Protein AF-A0A7K3AEM5-F1 (afdb_monomer_lite)

Foldseek 3Di:
DQPQDPVLLVVCLVVVHALVSCVVSVNDPVSSVCSVVVSVVVVVVVVVVVVVVVVVVLVVQVVVPPDPLVNVQVVQVVVCVVVVHQKGWDWDDDPVVQWIFTRYIDNDDDPCNNGDIGHALDDQNNVCVVPVDHDDDD

Radius of gyration: 25.81 Å; chains: 1; bounding box: 50×26×72 Å

Structure (mmCIF, N/CA/C/O backbone):
data_AF-A0A7K3AEM5-F1
#
_entry.id   AF-A0A7K3AEM5-F1
#
loop_
_atom_site.group_PDB
_atom_site.id
_atom_site.type_symbol
_atom_site.label_atom_id
_atom_site.label_alt_id
_atom_site.label_comp_id
_atom_site.label_asym_id
_atom_site.label_entity_id
_atom_site.label_seq_id
_atom_site.pdbx_PDB_ins_code
_atom_site.Cartn_x
_atom_site.Cartn_y
_atom_site.Cartn_z
_atom_site.occupancy
_atom_site.B_iso_or_equiv
_atom_site.auth_seq_id
_atom_site.auth_comp_id
_atom_site.auth_asym_id
_atom_site.auth_atom_id
_atom_site.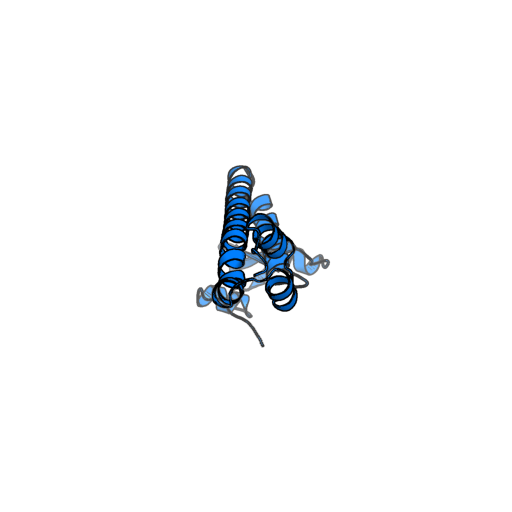pdbx_PDB_model_num
ATOM 1 N N . MET A 1 1 ? 33.465 -1.448 -52.025 1.00 46.41 1 MET A N 1
ATOM 2 C CA . MET A 1 1 ? 32.859 -0.423 -51.152 1.00 46.41 1 MET A CA 1
ATOM 3 C C . MET A 1 1 ? 31.380 -0.743 -51.036 1.00 46.41 1 MET A C 1
ATOM 5 O O . MET A 1 1 ? 30.630 -0.470 -51.963 1.00 46.41 1 MET A O 1
ATOM 9 N N . THR A 1 2 ? 30.981 -1.445 -49.979 1.00 52.25 2 THR A N 1
ATOM 10 C CA . THR A 1 2 ? 29.576 -1.751 -49.679 1.00 52.25 2 THR A CA 1
ATOM 11 C C . THR A 1 2 ? 28.919 -0.482 -49.153 1.00 52.25 2 THR A C 1
ATOM 13 O O . THR A 1 2 ? 29.252 -0.008 -48.077 1.00 52.25 2 THR A O 1
ATOM 16 N N . THR A 1 3 ? 28.041 0.118 -49.950 1.00 57.81 3 THR A N 1
ATOM 17 C CA . THR A 1 3 ? 27.300 1.325 -49.579 1.00 57.81 3 THR A CA 1
ATOM 18 C C . THR A 1 3 ? 26.218 0.982 -48.560 1.00 57.81 3 THR A C 1
ATOM 20 O O . THR A 1 3 ? 25.166 0.443 -48.922 1.00 57.81 3 THR A O 1
ATOM 23 N N . THR A 1 4 ? 26.476 1.301 -47.296 1.00 68.50 4 THR A N 1
ATOM 24 C CA . THR A 1 4 ? 25.538 1.175 -46.177 1.00 68.50 4 THR A CA 1
ATOM 25 C C . THR A 1 4 ? 24.266 1.955 -46.479 1.00 68.50 4 THR A C 1
ATOM 27 O O . THR A 1 4 ? 24.278 3.179 -46.596 1.00 68.50 4 THR A O 1
ATOM 30 N N . HIS A 1 5 ? 23.153 1.245 -46.664 1.00 76.56 5 HIS A N 1
ATOM 31 C CA . HIS A 1 5 ? 21.866 1.877 -46.939 1.00 76.56 5 HIS A CA 1
ATOM 32 C C . HIS A 1 5 ? 21.216 2.346 -45.626 1.00 76.56 5 HIS A C 1
ATOM 34 O O . HIS A 1 5 ? 20.988 1.516 -44.742 1.00 76.56 5 HIS A O 1
ATOM 40 N N . PRO A 1 6 ? 20.841 3.634 -45.493 1.00 71.31 6 PRO A N 1
ATOM 41 C CA . PRO A 1 6 ? 20.295 4.178 -44.247 1.00 71.31 6 PRO A CA 1
ATOM 42 C C . PRO A 1 6 ? 19.032 3.448 -43.756 1.00 71.31 6 PRO A C 1
ATOM 44 O O . PRO A 1 6 ? 18.843 3.267 -42.555 1.00 71.31 6 PRO A O 1
ATOM 47 N N . GLY A 1 7 ? 18.194 2.946 -44.671 1.00 78.88 7 GLY A N 1
ATOM 48 C CA . GLY A 1 7 ? 17.007 2.155 -44.318 1.00 78.88 7 GLY A CA 1
ATOM 49 C C . GLY A 1 7 ? 17.328 0.826 -43.621 1.00 78.88 7 GLY A C 1
ATOM 50 O O . GLY A 1 7 ? 16.567 0.374 -42.765 1.00 78.88 7 GLY A O 1
ATOM 51 N N . SER A 1 8 ? 18.476 0.224 -43.929 1.00 80.88 8 SER A N 1
ATOM 52 C CA . SER A 1 8 ? 18.924 -1.031 -43.326 1.00 80.88 8 SER A CA 1
ATOM 53 C C . SER A 1 8 ? 19.362 -0.833 -41.871 1.00 80.88 8 SER A C 1
ATOM 55 O O . SER A 1 8 ? 19.036 -1.661 -41.025 1.00 80.88 8 SER A O 1
ATOM 57 N N . LEU A 1 9 ? 20.013 0.293 -41.555 1.00 81.06 9 LEU A N 1
ATOM 58 C CA . LEU A 1 9 ? 20.405 0.650 -40.185 1.00 81.06 9 LEU A CA 1
ATOM 59 C C . LEU A 1 9 ? 19.188 0.940 -39.301 1.00 81.06 9 LEU A C 1
ATOM 61 O O . LEU A 1 9 ? 19.096 0.432 -38.186 1.00 81.06 9 LEU A O 1
ATOM 65 N N . LEU A 1 10 ? 18.211 1.693 -39.818 1.00 80.69 10 LEU A N 1
ATOM 66 C CA . LEU A 1 10 ? 16.962 1.978 -39.101 1.00 80.69 10 LEU A CA 1
ATOM 67 C C . LEU A 1 10 ? 16.168 0.700 -38.797 1.00 80.69 10 LEU A C 1
ATOM 69 O O . LEU A 1 10 ? 15.582 0.571 -37.721 1.00 80.69 10 LEU A O 1
ATOM 73 N N . ARG A 1 11 ? 16.179 -0.271 -39.719 1.00 82.50 11 ARG A N 1
ATOM 74 C CA . ARG A 1 11 ? 15.551 -1.580 -39.510 1.00 82.50 11 ARG A CA 1
ATOM 75 C C . ARG A 1 11 ? 16.240 -2.369 -38.395 1.00 82.50 11 ARG A C 1
ATOM 77 O O . ARG A 1 11 ? 15.553 -2.863 -37.508 1.00 82.50 11 ARG A O 1
ATOM 84 N N . LEU A 1 12 ? 17.572 -2.427 -38.397 1.00 82.94 12 LEU A N 1
ATOM 85 C CA . LEU A 1 12 ? 18.353 -3.097 -37.352 1.00 82.94 12 LEU A CA 1
ATOM 86 C C . LEU A 1 12 ? 18.201 -2.421 -35.982 1.00 82.94 12 LEU A C 1
ATOM 88 O O . LEU A 1 12 ? 18.124 -3.100 -34.958 1.00 82.94 12 LEU A O 1
ATOM 92 N N . LEU A 1 13 ? 18.098 -1.089 -35.939 1.00 81.75 13 LEU A N 1
ATOM 93 C CA . LEU A 1 13 ? 17.781 -0.357 -34.710 1.00 81.75 13 LEU A CA 1
ATOM 94 C C . LEU A 1 13 ? 16.403 -0.740 -34.162 1.00 81.75 13 LEU A C 1
ATOM 96 O O . LEU A 1 13 ? 16.280 -0.930 -32.954 1.00 81.75 13 LEU A O 1
ATOM 100 N N . ARG A 1 14 ? 15.402 -0.891 -35.040 1.00 81.88 14 ARG A N 1
ATOM 101 C CA . ARG A 1 14 ? 14.027 -1.274 -34.683 1.00 81.88 14 ARG A CA 1
ATOM 102 C C . ARG A 1 14 ? 13.899 -2.730 -34.228 1.00 81.88 14 ARG A C 1
ATOM 104 O O . ARG A 1 14 ? 13.093 -3.004 -33.350 1.00 81.88 14 ARG A O 1
ATOM 111 N N . GLU A 1 15 ? 14.642 -3.644 -34.844 1.00 83.81 15 GLU A N 1
ATOM 112 C CA . GLU A 1 15 ? 14.583 -5.093 -34.580 1.00 83.81 15 GLU A CA 1
ATOM 113 C C . GLU A 1 15 ? 15.486 -5.542 -33.418 1.00 83.81 15 GLU A C 1
ATOM 115 O O . GLU A 1 15 ? 15.617 -6.736 -33.183 1.00 83.81 15 GLU A O 1
ATOM 120 N N . GLU A 1 16 ? 16.121 -4.606 -32.703 1.00 75.88 16 GLU A N 1
ATOM 121 C CA . GLU A 1 16 ? 17.051 -4.903 -31.599 1.00 75.88 16 GLU A CA 1
ATOM 122 C C . GLU A 1 16 ? 18.193 -5.857 -31.987 1.00 75.88 16 GLU A C 1
ATOM 124 O O . GLU A 1 16 ? 18.741 -6.575 -31.156 1.00 75.88 16 GLU A O 1
ATOM 129 N N . ALA A 1 17 ? 18.602 -5.816 -33.257 1.00 80.12 17 ALA A N 1
ATOM 130 C CA . ALA A 1 17 ? 19.683 -6.643 -33.767 1.00 80.12 17 ALA A CA 1
ATOM 131 C C . ALA A 1 17 ? 20.998 -6.415 -32.997 1.00 80.12 17 ALA A C 1
ATOM 133 O O . ALA A 1 17 ? 21.243 -5.323 -32.461 1.00 80.12 17 ALA A O 1
ATOM 134 N N . ASP A 1 18 ? 21.837 -7.444 -32.946 1.00 79.81 18 ASP A N 1
ATOM 135 C CA . ASP A 1 18 ? 23.140 -7.399 -32.290 1.00 79.81 18 ASP A CA 1
ATOM 136 C C . ASP A 1 18 ? 24.167 -6.575 -33.087 1.00 79.81 18 ASP A C 1
ATOM 138 O O . ASP A 1 18 ? 23.961 -6.219 -34.250 1.00 79.81 18 ASP A O 1
ATOM 142 N N . ALA A 1 19 ? 25.295 -6.250 -32.450 1.00 77.62 19 ALA A N 1
ATOM 143 C CA . ALA A 1 19 ? 26.371 -5.478 -33.075 1.00 77.62 19 ALA A CA 1
ATOM 144 C C . ALA A 1 19 ? 26.894 -6.142 -34.365 1.00 77.62 19 ALA A C 1
ATOM 146 O O . ALA A 1 19 ? 27.194 -5.455 -35.342 1.00 77.62 19 ALA A O 1
ATOM 147 N N . ALA A 1 20 ? 26.929 -7.480 -34.405 1.00 80.44 20 ALA A N 1
ATOM 148 C CA . ALA A 1 20 ? 27.346 -8.244 -35.576 1.00 80.44 20 ALA A CA 1
ATOM 149 C C . ALA A 1 20 ? 26.459 -7.946 -36.796 1.00 80.44 20 ALA A C 1
ATOM 151 O O . ALA A 1 20 ? 26.978 -7.721 -37.890 1.00 80.44 20 ALA A O 1
ATOM 152 N N . ALA A 1 21 ? 25.141 -7.844 -36.613 1.00 80.94 21 ALA A N 1
ATOM 153 C CA . ALA A 1 21 ? 24.214 -7.501 -37.682 1.00 80.94 21 ALA A CA 1
ATOM 154 C C . ALA A 1 21 ? 24.453 -6.092 -38.254 1.00 80.94 21 ALA A C 1
ATOM 156 O O . ALA A 1 21 ? 24.347 -5.906 -39.466 1.00 80.94 21 ALA A O 1
ATOM 157 N N . PHE A 1 22 ? 24.851 -5.109 -37.440 1.00 78.25 22 PHE A N 1
ATOM 158 C CA . PHE A 1 22 ? 25.216 -3.780 -37.950 1.00 78.25 22 PHE A CA 1
ATOM 159 C C . PHE A 1 22 ? 26.488 -3.814 -38.803 1.00 78.25 22 PHE A C 1
ATOM 161 O O . PHE A 1 22 ? 26.531 -3.192 -39.868 1.00 78.25 22 PHE A O 1
ATOM 168 N N . HIS A 1 23 ? 27.484 -4.613 -38.411 1.00 79.31 23 HIS A N 1
ATOM 169 C CA . HIS A 1 23 ? 28.702 -4.800 -39.202 1.00 79.31 23 HIS A CA 1
ATOM 170 C C . HIS A 1 23 ? 28.433 -5.479 -40.554 1.00 79.31 23 HIS A C 1
ATOM 172 O O . HIS A 1 23 ? 29.050 -5.106 -41.551 1.00 79.31 23 HIS A O 1
ATOM 178 N N . THR A 1 24 ? 27.468 -6.409 -40.639 1.00 81.81 24 THR A N 1
ATOM 179 C CA . THR A 1 24 ? 27.119 -7.070 -41.919 1.00 81.81 24 THR A CA 1
ATOM 180 C C . THR A 1 24 ? 26.565 -6.118 -42.983 1.00 81.81 24 THR A C 1
ATOM 182 O O . THR A 1 24 ? 26.669 -6.403 -44.175 1.00 81.81 24 THR A O 1
ATOM 185 N N . VAL A 1 25 ? 26.017 -4.968 -42.577 1.00 81.00 25 VAL A N 1
ATOM 186 C CA . VAL A 1 25 ? 25.500 -3.932 -43.489 1.00 81.00 25 VAL A CA 1
ATOM 187 C C . VAL A 1 25 ? 26.563 -2.863 -43.791 1.00 81.00 25 VAL A C 1
ATOM 189 O O . VAL A 1 25 ? 26.304 -1.938 -44.554 1.00 81.00 25 VAL A O 1
ATOM 192 N N . GLY A 1 26 ? 27.776 -3.001 -43.243 1.00 78.62 26 GLY A N 1
ATOM 193 C CA . GLY A 1 26 ? 28.859 -2.030 -43.395 1.00 78.62 26 GLY A CA 1
ATOM 194 C C . GLY A 1 26 ? 28.698 -0.795 -42.507 1.00 78.62 26 GLY A C 1
ATOM 195 O O . GLY A 1 26 ? 29.138 0.286 -42.887 1.00 78.62 26 GLY A O 1
ATOM 196 N N . ALA A 1 27 ? 28.027 -0.907 -41.356 1.00 78.56 27 ALA A N 1
ATOM 197 C CA . ALA A 1 27 ? 27.957 0.205 -40.412 1.00 78.56 27 ALA A CA 1
ATOM 198 C C . ALA A 1 27 ? 29.364 0.577 -39.916 1.00 78.56 27 ALA A C 1
ATOM 200 O O . ALA A 1 27 ? 30.092 -0.287 -39.420 1.00 78.56 27 ALA A O 1
ATOM 201 N N . GLU A 1 28 ? 29.718 1.860 -40.034 1.00 80.50 28 GLU A N 1
ATOM 202 C CA . GLU A 1 28 ? 30.923 2.406 -39.400 1.00 80.50 28 GLU A CA 1
ATOM 203 C C . GLU A 1 28 ? 30.870 2.176 -37.878 1.00 80.50 28 GLU A C 1
ATOM 205 O O . GLU A 1 28 ? 29.776 2.203 -37.300 1.00 80.50 28 GLU A O 1
ATOM 210 N N . PRO A 1 29 ? 32.020 1.955 -37.216 1.00 75.75 29 PRO A N 1
ATOM 211 C CA . PRO A 1 29 ? 32.081 1.617 -35.793 1.00 75.75 29 PRO A CA 1
ATOM 212 C C . PRO A 1 29 ? 31.374 2.642 -34.893 1.00 75.75 29 PRO A C 1
ATOM 214 O O . PRO A 1 29 ? 30.678 2.241 -33.965 1.00 75.75 29 PRO A O 1
ATOM 217 N N . GLU A 1 30 ? 31.435 3.932 -35.236 1.00 78.62 30 GLU A N 1
ATOM 218 C CA . GLU A 1 30 ? 30.712 5.014 -34.547 1.00 78.62 30 GLU A CA 1
ATOM 219 C C . GLU A 1 30 ? 29.187 4.788 -34.499 1.00 78.62 30 GLU A C 1
ATOM 221 O O . GLU A 1 30 ? 28.552 4.963 -33.463 1.00 78.62 30 GLU A O 1
ATOM 226 N N . HIS A 1 31 ? 28.583 4.283 -35.580 1.00 79.88 31 HIS A N 1
ATOM 227 C CA . HIS A 1 31 ? 27.141 4.030 -35.634 1.00 79.88 31 HIS A CA 1
ATOM 228 C C . HIS A 1 31 ? 26.724 2.823 -34.787 1.00 79.88 31 HIS A C 1
ATOM 230 O O . HIS A 1 31 ? 25.584 2.751 -34.324 1.00 79.88 31 HIS A O 1
ATOM 236 N N . VAL A 1 32 ? 27.625 1.852 -34.616 1.00 78.50 32 VAL A N 1
ATOM 237 C CA . VAL A 1 32 ? 27.396 0.677 -33.764 1.00 78.50 32 VAL A CA 1
ATOM 238 C C . VAL A 1 32 ? 27.502 1.066 -32.290 1.00 78.50 32 VAL A C 1
ATOM 240 O O . VAL A 1 32 ? 26.717 0.577 -31.478 1.00 78.50 32 VAL A O 1
ATOM 243 N N . GLU A 1 33 ? 28.411 1.985 -31.958 1.00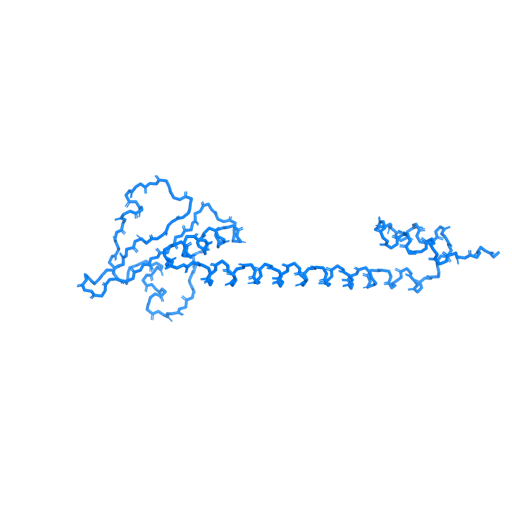 81.56 33 GLU A N 1
ATOM 244 C CA . GLU A 1 33 ? 28.564 2.558 -30.616 1.00 81.56 33 GLU A CA 1
ATOM 245 C C . GLU A 1 33 ? 27.392 3.472 -30.224 1.00 81.56 33 GLU A C 1
ATOM 247 O O . GLU A 1 33 ? 26.947 3.431 -29.076 1.00 81.56 33 GLU A O 1
ATOM 252 N N . ASP A 1 34 ? 26.824 4.219 -31.175 1.00 82.62 34 ASP A N 1
ATOM 253 C CA . ASP A 1 34 ? 25.665 5.093 -30.947 1.00 82.62 34 ASP A CA 1
ATOM 254 C C . ASP A 1 34 ? 24.323 4.343 -30.917 1.00 82.62 34 ASP A C 1
ATOM 256 O O . ASP A 1 34 ? 23.331 4.827 -30.355 1.00 82.62 34 ASP A O 1
ATOM 260 N N . ALA A 1 35 ? 24.256 3.142 -31.500 1.00 80.31 35 ALA A N 1
ATOM 261 C CA . ALA A 1 35 ? 23.021 2.369 -31.619 1.00 80.31 35 ALA A CA 1
ATOM 262 C C . ALA A 1 35 ? 22.286 2.135 -30.276 1.00 80.31 35 ALA A C 1
ATOM 264 O O . ALA A 1 35 ? 21.061 2.312 -30.239 1.00 80.31 35 ALA A O 1
ATOM 265 N N . PRO A 1 36 ? 22.956 1.796 -29.154 1.00 81.50 36 PRO A N 1
ATOM 266 C CA . PRO A 1 36 ? 22.313 1.685 -27.846 1.00 81.50 36 PRO A CA 1
ATOM 267 C C . PRO A 1 36 ? 21.724 3.012 -27.354 1.00 81.50 36 PRO A C 1
ATOM 269 O O . PRO A 1 36 ? 20.607 3.024 -26.834 1.00 81.50 36 PRO A O 1
ATOM 272 N N . ALA A 1 37 ? 22.429 4.132 -27.544 1.00 83.69 37 ALA A N 1
ATOM 273 C CA . ALA A 1 37 ? 21.967 5.455 -27.125 1.00 83.69 37 ALA A CA 1
ATOM 274 C C . ALA A 1 37 ? 20.733 5.896 -27.929 1.00 83.69 37 ALA A C 1
ATOM 276 O O . ALA A 1 37 ? 19.729 6.334 -27.360 1.00 83.69 37 ALA A O 1
ATOM 277 N N . ILE A 1 38 ? 20.760 5.681 -29.247 1.00 85.25 38 ILE A N 1
ATOM 278 C CA . ILE A 1 38 ? 19.637 5.961 -30.148 1.00 85.25 38 ILE A CA 1
ATOM 279 C C . ILE A 1 38 ? 18.421 5.091 -29.800 1.00 85.25 38 ILE A C 1
ATOM 281 O O . ILE A 1 38 ? 17.293 5.576 -29.852 1.00 85.25 38 ILE A O 1
ATOM 285 N N . ARG A 1 39 ? 18.616 3.830 -29.393 1.00 79.88 39 ARG A N 1
ATOM 286 C CA . ARG A 1 39 ? 17.535 2.939 -28.922 1.00 79.88 39 ARG A CA 1
ATOM 287 C C . ARG A 1 39 ? 16.971 3.357 -27.565 1.00 79.88 39 ARG A C 1
ATOM 289 O O . ARG A 1 39 ? 15.757 3.284 -27.346 1.00 79.88 39 ARG A O 1
ATOM 296 N N . ALA A 1 40 ? 17.836 3.803 -26.658 1.00 83.88 40 ALA A N 1
ATOM 297 C CA . ALA A 1 40 ? 17.453 4.187 -25.306 1.00 83.88 40 ALA A CA 1
ATOM 298 C C . ALA A 1 40 ? 16.525 5.408 -25.293 1.00 83.88 40 ALA A C 1
ATOM 300 O O . ALA A 1 40 ? 15.621 5.471 -24.460 1.00 83.88 40 ALA A O 1
ATOM 301 N N . LEU A 1 41 ? 16.692 6.345 -26.230 1.00 85.69 41 LEU A N 1
ATOM 302 C CA . LEU A 1 41 ? 15.905 7.579 -26.297 1.00 85.69 41 LEU A CA 1
ATOM 303 C C . LEU A 1 41 ? 14.393 7.322 -26.516 1.00 85.69 41 LEU A C 1
ATOM 305 O O . LEU A 1 41 ? 13.602 7.692 -25.641 1.00 85.69 41 LEU A O 1
ATOM 309 N N . PRO A 1 42 ? 13.932 6.636 -27.586 1.00 85.81 42 PRO A N 1
ATOM 310 C CA . PRO A 1 42 ? 12.523 6.280 -27.749 1.00 85.81 42 PRO A CA 1
ATOM 311 C C . PRO A 1 42 ? 11.990 5.387 -26.627 1.00 85.81 42 PRO A C 1
ATOM 313 O O . PRO A 1 42 ? 10.841 5.544 -26.220 1.00 85.81 42 PRO A O 1
ATOM 316 N N . ALA A 1 43 ? 12.800 4.456 -26.109 1.00 84.50 43 ALA A N 1
ATOM 317 C CA . ALA A 1 43 ? 12.396 3.581 -25.010 1.00 84.50 43 ALA A CA 1
ATOM 318 C C . ALA A 1 43 ? 12.159 4.369 -23.710 1.00 84.50 43 ALA A C 1
ATOM 320 O O . ALA A 1 43 ? 11.147 4.159 -23.039 1.00 84.50 43 ALA A O 1
ATOM 321 N N . ALA A 1 44 ? 13.035 5.322 -23.387 1.00 86.38 44 ALA A N 1
ATOM 322 C CA . ALA A 1 44 ? 12.881 6.231 -22.257 1.00 86.38 44 ALA A CA 1
ATOM 323 C C . ALA A 1 44 ? 11.658 7.143 -22.429 1.00 86.38 44 ALA A C 1
ATOM 325 O O . ALA A 1 44 ? 10.885 7.306 -21.484 1.00 86.38 44 ALA A O 1
ATOM 326 N N . HIS A 1 45 ? 11.425 7.670 -23.637 1.00 88.94 45 HIS A N 1
ATOM 327 C CA . HIS A 1 45 ? 10.218 8.437 -23.951 1.00 88.94 45 HIS A CA 1
ATOM 328 C C . HIS A 1 45 ? 8.940 7.602 -23.801 1.00 88.94 45 HIS A C 1
ATOM 330 O O . HIS A 1 45 ? 7.993 8.072 -23.174 1.00 88.94 45 HIS A O 1
ATOM 336 N N . ARG A 1 46 ? 8.916 6.352 -24.288 1.00 84.94 46 ARG A N 1
ATOM 337 C CA . ARG A 1 46 ? 7.784 5.427 -24.093 1.00 84.94 46 ARG A CA 1
ATOM 338 C C . ARG A 1 46 ? 7.554 5.109 -22.618 1.00 84.94 46 ARG A C 1
ATOM 340 O O . ARG A 1 46 ? 6.417 5.184 -22.168 1.00 84.94 46 ARG A O 1
ATOM 347 N N . ARG A 1 47 ? 8.614 4.828 -21.849 1.00 84.88 47 ARG A N 1
ATOM 348 C CA . ARG A 1 47 ? 8.529 4.613 -20.391 1.00 84.88 47 ARG A CA 1
ATOM 349 C C . ARG A 1 47 ? 7.942 5.822 -19.675 1.00 84.88 47 ARG A C 1
ATOM 351 O O . ARG A 1 47 ? 7.066 5.665 -18.835 1.00 84.88 47 ARG A O 1
ATOM 358 N N . ARG A 1 48 ? 8.406 7.027 -20.014 1.00 89.81 48 ARG A N 1
ATOM 359 C CA . ARG A 1 48 ? 7.910 8.272 -19.419 1.00 89.81 48 ARG A CA 1
ATOM 360 C C . ARG A 1 48 ? 6.465 8.556 -19.820 1.00 89.81 48 ARG A C 1
ATOM 362 O O . ARG A 1 48 ? 5.688 8.974 -18.973 1.00 89.81 48 ARG A O 1
ATOM 369 N N . GLY A 1 49 ? 6.100 8.282 -21.072 1.00 91.44 49 GLY A N 1
ATOM 370 C CA . GLY A 1 49 ? 4.723 8.359 -21.556 1.00 91.44 49 GLY A CA 1
ATOM 371 C C . GLY A 1 49 ? 3.796 7.391 -20.820 1.00 91.44 49 GLY A C 1
ATOM 372 O O . GLY A 1 49 ? 2.754 7.813 -20.337 1.00 91.44 49 GLY A O 1
ATOM 373 N N . ALA A 1 50 ? 4.206 6.132 -20.649 1.00 87.94 50 ALA A N 1
ATOM 374 C CA . ALA A 1 50 ? 3.456 5.137 -19.883 1.00 87.94 50 ALA A CA 1
ATOM 375 C C . ALA A 1 50 ? 3.325 5.522 -18.399 1.00 87.94 50 ALA A C 1
ATOM 377 O O . ALA A 1 50 ? 2.247 5.405 -17.827 1.00 87.94 50 ALA A O 1
ATOM 378 N N . ALA A 1 51 ? 4.394 6.045 -17.788 1.00 85.69 51 ALA A N 1
ATOM 379 C CA . ALA A 1 51 ? 4.359 6.532 -16.411 1.00 85.69 51 ALA A CA 1
ATOM 380 C C . ALA A 1 51 ? 3.418 7.738 -16.244 1.00 85.69 51 ALA A C 1
ATOM 382 O O . ALA A 1 51 ? 2.636 7.774 -15.300 1.00 85.69 51 ALA A O 1
ATOM 383 N N . LEU A 1 52 ? 3.452 8.706 -17.168 1.00 93.56 52 LEU A N 1
ATOM 384 C CA . LEU A 1 52 ? 2.541 9.854 -17.161 1.00 93.56 52 LEU A CA 1
ATOM 385 C C . LEU A 1 52 ? 1.090 9.431 -17.402 1.00 93.56 52 LEU A C 1
ATOM 387 O O . LEU A 1 52 ? 0.207 9.926 -16.713 1.00 93.56 52 LEU A O 1
ATOM 391 N N . ALA A 1 53 ? 0.845 8.503 -18.329 1.00 85.56 53 ALA A N 1
ATOM 392 C CA . ALA A 1 53 ? -0.483 7.942 -18.561 1.00 85.56 53 ALA A CA 1
ATOM 393 C C . ALA A 1 53 ? -1.020 7.266 -17.294 1.00 85.56 53 ALA A C 1
ATOM 395 O O . ALA A 1 53 ? -2.122 7.587 -16.867 1.00 85.56 53 ALA A O 1
ATOM 396 N N . GLY A 1 54 ? -0.204 6.438 -16.633 1.00 87.00 54 GLY A N 1
ATOM 397 C CA . GLY A 1 54 ? -0.560 5.834 -15.352 1.00 87.00 54 GLY A CA 1
ATOM 398 C C . GLY A 1 54 ? -0.829 6.875 -14.261 1.00 87.00 54 GLY A C 1
ATOM 399 O O . GLY A 1 54 ? -1.797 6.739 -13.520 1.00 87.00 54 GLY A O 1
ATOM 400 N N . LEU A 1 55 ? -0.040 7.952 -14.171 1.00 91.00 55 LEU A N 1
ATOM 401 C CA . LEU A 1 55 ? -0.288 9.049 -13.224 1.00 91.00 55 LEU A CA 1
ATOM 402 C C . LEU A 1 55 ? -1.608 9.777 -13.508 1.00 91.00 55 LEU A C 1
ATOM 404 O O . LEU A 1 55 ? -2.363 10.030 -12.573 1.00 91.00 55 LEU A O 1
ATOM 408 N N . TYR A 1 56 ? -1.907 10.088 -14.772 1.00 75.50 56 TYR A N 1
ATOM 409 C CA . TYR A 1 56 ? -3.159 10.744 -15.157 1.00 75.50 56 TYR A CA 1
ATOM 410 C C . TYR A 1 56 ? -4.375 9.840 -14.972 1.00 75.50 56 TYR A C 1
ATOM 412 O O . TYR A 1 56 ? -5.400 10.318 -14.503 1.00 75.50 56 TYR A O 1
ATOM 420 N N . GLU A 1 57 ? -4.260 8.550 -15.281 1.00 78.31 57 GLU A N 1
ATOM 421 C CA . GLU A 1 57 ? -5.294 7.553 -15.002 1.00 78.31 57 GLU A CA 1
ATOM 422 C C . GLU A 1 57 ? -5.533 7.441 -13.495 1.00 78.31 57 GLU A C 1
ATOM 424 O O . GLU A 1 57 ? -6.667 7.498 -13.053 1.00 78.31 57 GLU A O 1
ATOM 429 N N . THR A 1 58 ? -4.471 7.420 -12.682 1.00 73.38 58 THR A N 1
ATOM 430 C CA . THR A 1 58 ? -4.590 7.460 -11.213 1.00 73.38 58 THR A CA 1
ATOM 431 C C . THR A 1 58 ? -5.292 8.725 -10.738 1.00 73.38 58 THR A C 1
ATOM 433 O O . THR A 1 58 ? -6.213 8.650 -9.939 1.00 73.38 58 THR A O 1
ATOM 436 N N . ALA A 1 59 ? -4.866 9.898 -11.208 1.00 72.00 59 ALA A N 1
ATOM 437 C CA . ALA A 1 59 ? -5.481 11.163 -10.827 1.00 72.00 59 ALA A CA 1
ATOM 438 C C . ALA A 1 59 ? -6.943 11.243 -11.294 1.00 72.00 59 ALA A C 1
ATOM 440 O O . ALA A 1 59 ? -7.773 11.797 -10.581 1.00 72.00 59 ALA A O 1
ATOM 441 N N . GLY A 1 60 ? -7.258 10.664 -12.456 1.00 66.38 60 GLY A N 1
ATOM 442 C CA . GLY A 1 60 ? -8.606 10.527 -12.995 1.00 66.38 60 GLY A CA 1
ATOM 443 C C . GLY A 1 60 ? -9.472 9.591 -12.159 1.00 66.38 60 GLY A C 1
ATOM 444 O O . GLY A 1 60 ? -10.561 9.994 -11.769 1.00 66.38 60 GLY A O 1
ATOM 445 N N . ASP A 1 61 ? -8.971 8.405 -11.809 1.00 66.31 61 ASP A N 1
ATOM 446 C CA . ASP A 1 61 ? -9.614 7.468 -10.885 1.00 66.31 61 ASP A CA 1
ATOM 447 C C . ASP A 1 61 ? -9.916 8.192 -9.567 1.00 66.31 61 ASP A C 1
ATOM 449 O O . ASP A 1 61 ? -11.074 8.315 -9.185 1.00 66.31 61 ASP A O 1
ATOM 453 N N . LEU A 1 62 ? -8.902 8.790 -8.933 1.00 60.62 62 LEU A N 1
ATOM 454 C CA . LEU A 1 62 ? -9.031 9.534 -7.676 1.00 60.62 62 LEU A CA 1
ATOM 455 C C . LEU A 1 62 ? -10.021 10.705 -7.758 1.00 60.62 62 LEU A C 1
ATOM 457 O O . LEU A 1 62 ? -10.781 10.925 -6.822 1.00 60.62 62 LEU A O 1
ATOM 461 N N . ALA A 1 63 ? -10.023 11.455 -8.862 1.00 61.81 63 ALA A N 1
ATOM 462 C CA . ALA A 1 63 ? -10.935 12.579 -9.071 1.00 61.81 63 ALA A CA 1
ATOM 463 C C . ALA A 1 63 ? -12.359 12.137 -9.460 1.00 61.81 63 ALA A C 1
ATOM 465 O O . ALA A 1 63 ? -13.311 12.893 -9.263 1.00 61.81 63 ALA A O 1
ATOM 466 N N . SER A 1 64 ? -12.513 10.939 -10.033 1.00 61.47 64 SER A N 1
ATOM 467 C CA . SER A 1 64 ? -13.804 10.349 -10.416 1.00 61.47 64 SER A CA 1
ATOM 468 C C . SER A 1 64 ? -14.497 9.647 -9.252 1.00 61.47 64 SER A C 1
ATOM 470 O O . SER A 1 64 ? -15.727 9.539 -9.230 1.00 61.47 64 SER A O 1
ATOM 472 N N . LEU A 1 65 ? -13.712 9.207 -8.271 1.00 56.31 65 LEU A N 1
ATOM 473 C CA . LEU A 1 65 ? -14.193 8.558 -7.073 1.00 56.31 65 LEU A CA 1
ATOM 474 C C . LEU A 1 65 ? -14.815 9.603 -6.150 1.00 56.31 65 LEU A C 1
ATOM 476 O O . LEU A 1 65 ? -14.149 10.366 -5.457 1.00 56.31 65 LEU A O 1
ATOM 480 N N . ARG A 1 66 ? -16.148 9.630 -6.159 1.00 57.78 66 ARG A N 1
ATOM 481 C CA . ARG A 1 66 ? -16.952 10.376 -5.182 1.00 57.78 66 ARG A CA 1
ATOM 482 C C . ARG A 1 66 ? -17.001 9.683 -3.816 1.00 57.78 66 ARG A C 1
ATOM 484 O O . ARG A 1 66 ? -17.564 10.254 -2.887 1.00 57.78 66 ARG A O 1
ATOM 491 N N . ASP A 1 67 ? -16.422 8.486 -3.716 1.00 71.56 67 ASP A N 1
ATOM 492 C CA . ASP A 1 67 ? -16.331 7.675 -2.509 1.00 71.56 67 ASP A CA 1
ATOM 493 C C . ASP A 1 67 ? -14.856 7.430 -2.149 1.00 71.56 67 ASP A C 1
ATOM 495 O O . ASP A 1 67 ? -14.089 6.824 -2.903 1.00 71.56 67 ASP A O 1
ATOM 499 N N . VAL A 1 68 ? -14.454 7.952 -0.991 1.00 75.50 68 VAL A N 1
ATOM 500 C CA . VAL A 1 68 ? -13.092 7.866 -0.446 1.00 75.50 68 VAL A CA 1
ATOM 501 C C . VAL A 1 68 ? -12.685 6.411 -0.196 1.00 75.50 68 VAL A C 1
ATOM 503 O O . VAL A 1 68 ? -11.503 6.077 -0.285 1.00 75.50 68 VAL A O 1
ATOM 506 N N . GLU A 1 69 ? -13.638 5.523 0.074 1.00 81.31 69 GLU A N 1
ATOM 507 C CA . GLU A 1 69 ? -13.331 4.126 0.360 1.00 81.31 69 GLU A CA 1
ATOM 508 C C . GLU A 1 69 ? -12.806 3.396 -0.886 1.00 81.31 69 GLU A C 1
ATOM 510 O O . GLU A 1 69 ? -11.804 2.677 -0.828 1.00 81.31 69 GLU A O 1
ATOM 515 N N . ASP A 1 70 ? -13.414 3.643 -2.045 1.00 83.25 70 ASP A N 1
ATOM 516 C CA . ASP A 1 70 ? -12.992 3.054 -3.317 1.00 83.25 70 ASP A CA 1
ATOM 517 C C . ASP A 1 70 ? -11.593 3.524 -3.738 1.00 83.25 70 ASP A C 1
ATOM 519 O O . ASP A 1 70 ? -10.791 2.731 -4.243 1.00 83.25 70 ASP A O 1
ATOM 523 N N . VAL A 1 71 ? -11.258 4.788 -3.457 1.00 85.69 71 VAL A N 1
ATOM 524 C CA . VAL A 1 71 ? -9.906 5.338 -3.660 1.00 8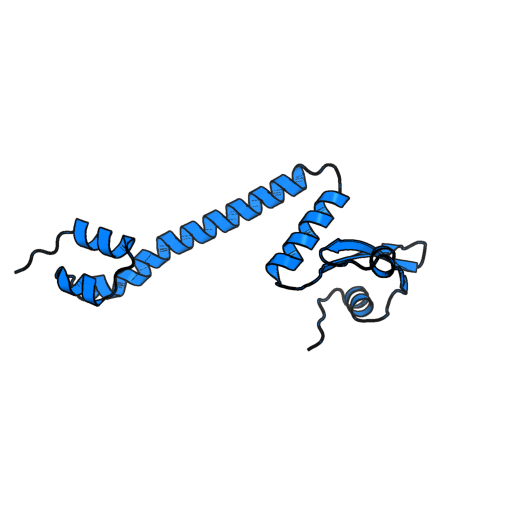5.69 71 VAL A CA 1
ATOM 525 C C . VAL A 1 71 ? -8.888 4.527 -2.875 1.00 85.69 71 VAL A C 1
ATOM 527 O O . VAL A 1 71 ? -7.882 4.066 -3.422 1.00 85.69 71 VAL A O 1
ATOM 530 N N . LEU A 1 72 ? -9.150 4.351 -1.583 1.00 90.31 72 LEU A N 1
ATOM 531 C CA . LEU A 1 72 ? -8.222 3.697 -0.674 1.00 90.31 72 LEU A CA 1
ATOM 532 C C . LEU A 1 72 ? -8.068 2.212 -1.026 1.00 90.31 72 LEU A C 1
ATOM 534 O O . LEU A 1 72 ? -6.945 1.705 -1.007 1.00 90.31 72 LEU A O 1
ATOM 538 N N . ARG A 1 73 ? -9.135 1.538 -1.482 1.00 91.44 73 ARG A N 1
ATOM 539 C CA . ARG A 1 73 ? -9.055 0.180 -2.058 1.00 91.44 73 ARG A CA 1
ATOM 540 C C . ARG A 1 73 ? -8.128 0.115 -3.269 1.00 91.44 73 ARG A C 1
ATOM 542 O O . ARG A 1 73 ? -7.279 -0.777 -3.341 1.00 91.44 73 ARG A O 1
ATOM 549 N N . VAL A 1 74 ? -8.243 1.057 -4.209 1.00 94.19 74 VAL A N 1
ATOM 550 C CA . VAL A 1 74 ? -7.356 1.106 -5.385 1.00 94.19 74 VAL A CA 1
ATOM 551 C C . VAL A 1 74 ? -5.902 1.339 -4.970 1.00 94.19 74 VAL A C 1
ATOM 553 O O . VAL A 1 74 ? -5.011 0.668 -5.497 1.00 94.19 74 VAL A O 1
ATOM 556 N N . ILE A 1 75 ? -5.652 2.237 -4.014 1.00 93.56 75 ILE A N 1
ATOM 557 C CA . ILE A 1 75 ? -4.305 2.521 -3.499 1.00 93.56 75 ILE A CA 1
ATOM 558 C C . ILE A 1 75 ? -3.682 1.270 -2.872 1.00 93.56 75 ILE A C 1
ATOM 560 O O . ILE A 1 75 ? -2.573 0.897 -3.254 1.00 93.56 75 ILE A O 1
ATOM 564 N N . VAL A 1 76 ? -4.392 0.589 -1.967 1.00 96.50 76 VAL A N 1
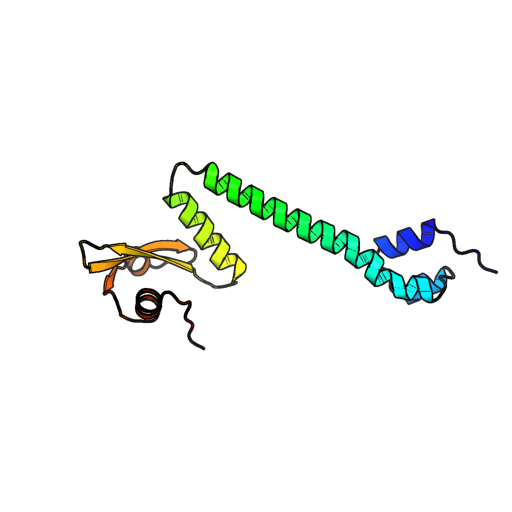ATOM 565 C CA . VAL A 1 76 ? -3.879 -0.609 -1.278 1.00 96.50 76 VAL A CA 1
ATOM 566 C C . VAL A 1 76 ? -3.572 -1.732 -2.275 1.00 96.50 76 VAL A C 1
ATOM 568 O O . VAL A 1 76 ? -2.481 -2.307 -2.240 1.00 96.50 76 VAL A O 1
ATOM 571 N N . ARG A 1 77 ? -4.470 -1.984 -3.239 1.00 96.44 77 ARG A N 1
ATOM 572 C CA . ARG A 1 77 ? -4.254 -2.980 -4.303 1.00 96.44 77 ARG A CA 1
ATOM 573 C C . ARG A 1 77 ? -3.024 -2.664 -5.161 1.00 96.44 77 ARG A C 1
ATOM 575 O O . ARG A 1 77 ? -2.233 -3.552 -5.494 1.00 96.44 77 ARG A O 1
ATOM 582 N N . ARG A 1 78 ? -2.844 -1.393 -5.537 1.00 95.81 78 ARG A N 1
ATOM 583 C CA . ARG A 1 78 ? -1.681 -0.953 -6.325 1.00 95.81 78 ARG A CA 1
ATOM 584 C C . ARG A 1 78 ? -0.385 -1.054 -5.523 1.00 95.81 78 ARG A C 1
ATOM 586 O O . ARG A 1 78 ? 0.604 -1.520 -6.076 1.00 95.81 78 ARG A O 1
ATOM 593 N N . ALA A 1 79 ? -0.390 -0.688 -4.241 1.00 96.44 79 ALA A N 1
ATOM 594 C CA . ALA A 1 79 ? 0.773 -0.818 -3.364 1.00 96.44 79 ALA A CA 1
ATOM 595 C C . ALA A 1 79 ? 1.239 -2.278 -3.258 1.00 96.44 79 ALA A C 1
ATOM 597 O O . ALA A 1 79 ? 2.414 -2.557 -3.488 1.00 96.44 79 ALA A O 1
ATOM 598 N N . ARG A 1 80 ? 0.310 -3.217 -3.029 1.00 97.00 80 ARG A N 1
ATOM 599 C CA . ARG A 1 80 ? 0.607 -4.658 -3.016 1.00 97.00 80 ARG A CA 1
ATOM 600 C C . ARG A 1 80 ? 1.260 -5.127 -4.316 1.00 97.00 80 ARG A C 1
ATOM 602 O O . ARG A 1 80 ? 2.274 -5.816 -4.290 1.00 97.00 80 ARG A O 1
ATOM 609 N N . THR A 1 81 ? 0.703 -4.708 -5.454 1.00 96.19 81 THR A N 1
ATOM 610 C CA . THR A 1 81 ? 1.218 -5.071 -6.786 1.00 96.19 81 THR A CA 1
ATOM 611 C C . THR A 1 81 ? 2.609 -4.486 -7.043 1.00 96.19 81 THR A C 1
ATOM 613 O O . THR A 1 81 ? 3.465 -5.165 -7.600 1.00 96.19 81 THR A O 1
ATOM 616 N N . LEU A 1 82 ? 2.844 -3.233 -6.640 1.00 95.31 82 LEU A N 1
ATOM 617 C CA . LEU A 1 82 ? 4.112 -2.530 -6.846 1.00 95.31 82 LEU A CA 1
ATOM 618 C C . LEU A 1 82 ? 5.244 -3.121 -5.995 1.00 95.31 82 LEU A C 1
ATOM 620 O O . LEU A 1 82 ? 6.356 -3.280 -6.490 1.00 95.31 82 LEU A O 1
ATOM 624 N N . VAL A 1 83 ? 4.970 -3.413 -4.720 1.00 94.69 83 VAL A N 1
ATOM 625 C CA . VAL A 1 83 ? 5.967 -3.956 -3.782 1.00 94.69 83 VAL A CA 1
ATOM 626 C C . VAL A 1 83 ? 6.147 -5.467 -3.978 1.00 94.69 83 VAL A C 1
ATOM 628 O O . VAL A 1 83 ? 7.210 -6.000 -3.677 1.00 94.69 83 VAL A O 1
ATOM 631 N N . GLY A 1 84 ? 5.145 -6.156 -4.533 1.00 94.50 84 GLY A N 1
ATOM 632 C CA . GLY A 1 84 ? 5.191 -7.598 -4.776 1.00 94.50 84 GLY A CA 1
ATOM 633 C C . GLY A 1 84 ? 4.964 -8.426 -3.510 1.00 94.50 84 GLY A C 1
ATOM 634 O O . GLY A 1 84 ? 5.586 -9.471 -3.350 1.00 94.50 84 GLY A O 1
ATOM 635 N N . THR A 1 85 ? 4.106 -7.956 -2.600 1.00 96.00 85 THR A N 1
ATOM 636 C CA . THR A 1 85 ? 3.777 -8.656 -1.348 1.00 96.00 85 THR A CA 1
ATOM 637 C C . THR A 1 85 ? 2.510 -9.500 -1.474 1.00 96.00 85 THR A C 1
ATOM 639 O O . THR A 1 85 ? 1.636 -9.239 -2.303 1.00 96.00 85 THR A O 1
ATOM 642 N N . ASP A 1 86 ? 2.363 -10.497 -0.599 1.00 96.50 86 ASP A N 1
ATOM 643 C CA . ASP A 1 86 ? 1.151 -11.323 -0.548 1.00 96.50 86 ASP A CA 1
ATOM 644 C C . ASP A 1 86 ? -0.068 -10.541 -0.061 1.00 96.50 86 ASP A C 1
ATOM 646 O O . ASP A 1 86 ? -1.189 -10.813 -0.495 1.00 96.50 86 ASP A O 1
ATOM 650 N N . VAL A 1 87 ? 0.151 -9.539 0.795 1.00 96.50 87 VAL A N 1
ATOM 651 C CA . VAL A 1 87 ? -0.895 -8.732 1.428 1.00 96.50 87 VAL A CA 1
ATOM 652 C C . VAL A 1 87 ? -0.502 -7.259 1.521 1.00 96.50 87 VAL A C 1
ATOM 654 O O . VAL A 1 87 ? 0.682 -6.922 1.592 1.00 96.50 87 VAL A O 1
ATOM 657 N N . ALA A 1 88 ? -1.508 -6.386 1.554 1.00 96.44 88 ALA A N 1
ATOM 658 C CA . ALA A 1 88 ? -1.381 -4.985 1.947 1.00 96.44 88 ALA A CA 1
ATOM 659 C C . ALA A 1 88 ? -2.663 -4.513 2.648 1.00 96.44 88 ALA A C 1
ATOM 661 O O . ALA A 1 88 ? -3.750 -5.036 2.393 1.00 96.44 88 ALA A O 1
ATOM 662 N N . TYR A 1 89 ? -2.550 -3.524 3.531 1.00 95.06 89 TYR A N 1
ATOM 663 C CA . TYR A 1 89 ? -3.690 -2.964 4.255 1.00 95.06 89 TYR A CA 1
ATOM 664 C C . TYR A 1 89 ? -3.441 -1.517 4.682 1.00 95.06 89 TYR A C 1
ATOM 666 O O . TYR A 1 89 ? -2.307 -1.038 4.663 1.00 95.06 89 TYR A O 1
ATOM 674 N N . LEU A 1 90 ? -4.519 -0.832 5.062 1.00 93.38 90 LEU A N 1
ATOM 675 C CA . LEU A 1 90 ? -4.509 0.522 5.603 1.00 93.38 90 LEU A CA 1
ATOM 676 C C . LEU A 1 90 ? -5.218 0.529 6.959 1.00 93.38 90 LEU A C 1
ATOM 678 O O . LEU A 1 90 ? -6.351 0.053 7.074 1.00 93.38 90 LEU A O 1
ATOM 682 N N . LEU A 1 91 ? -4.536 1.073 7.966 1.00 91.31 91 LEU A N 1
ATOM 683 C CA . LEU A 1 91 ? -5.080 1.324 9.298 1.00 91.31 91 LEU A CA 1
ATOM 684 C C . LEU A 1 91 ? -5.501 2.791 9.405 1.00 91.31 91 LEU A C 1
ATOM 686 O O . LEU A 1 91 ? -4.764 3.674 8.962 1.00 91.31 91 LEU A O 1
ATOM 690 N N . LEU A 1 92 ? -6.660 3.048 10.005 1.00 88.88 92 LEU A N 1
ATOM 691 C CA . LEU A 1 92 ? -7.082 4.391 10.398 1.00 88.88 92 LEU A CA 1
ATOM 692 C C . LEU A 1 92 ? -7.084 4.512 11.916 1.00 88.88 92 LEU A C 1
ATOM 694 O O . LEU A 1 92 ? -7.426 3.562 12.617 1.00 88.88 92 LEU A O 1
ATOM 698 N N . SER A 1 93 ? -6.723 5.692 12.410 1.00 87.31 93 SER A N 1
ATOM 699 C CA . SER A 1 93 ? -6.816 6.023 13.830 1.00 87.31 93 SER A CA 1
ATOM 700 C C . SER A 1 93 ? -8.232 6.463 14.185 1.00 87.31 93 SER A C 1
ATOM 702 O O . SER A 1 93 ? -8.815 7.302 13.497 1.00 87.31 93 SER A O 1
ATOM 704 N N . ASP A 1 94 ? -8.757 5.938 15.285 1.00 86.25 94 ASP A N 1
ATOM 705 C CA . ASP A 1 94 ? -9.998 6.373 15.912 1.00 86.25 94 ASP A CA 1
ATOM 706 C C . ASP A 1 94 ? -9.651 7.160 17.181 1.00 86.25 94 ASP A C 1
ATOM 708 O O . ASP A 1 94 ? -9.228 6.606 18.197 1.00 86.25 94 ASP A O 1
ATOM 712 N N . ALA A 1 95 ? -9.774 8.485 17.105 1.00 82.88 95 ALA A N 1
ATOM 713 C CA . ALA A 1 95 ? -9.389 9.367 18.201 1.00 82.88 95 ALA A 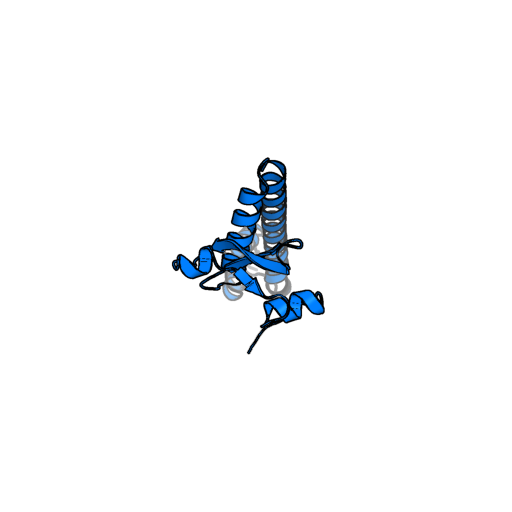CA 1
ATOM 714 C C . ALA A 1 95 ? -10.325 9.261 19.416 1.00 82.88 95 ALA A C 1
ATOM 716 O O . ALA A 1 95 ? -9.894 9.557 20.529 1.00 82.88 95 ALA A O 1
ATOM 717 N N . GLU A 1 96 ? -11.583 8.855 19.218 1.00 87.50 96 GLU A N 1
ATOM 718 C CA . GLU A 1 96 ? -12.546 8.701 20.312 1.00 87.50 96 GLU A CA 1
ATOM 719 C C . GLU A 1 96 ? -12.323 7.381 21.052 1.00 87.50 96 GLU A C 1
ATOM 721 O O . GLU A 1 96 ? -12.341 7.352 22.284 1.00 87.50 96 GLU A O 1
ATOM 726 N N . ALA A 1 97 ? -12.068 6.298 20.312 1.00 86.44 97 ALA A N 1
ATOM 727 C CA . ALA A 1 97 ? -11.785 4.986 20.888 1.00 86.44 97 ALA A CA 1
ATOM 728 C C . ALA A 1 97 ? -10.335 4.834 21.388 1.00 86.44 97 ALA A C 1
ATOM 730 O O . ALA A 1 97 ? -10.065 3.982 22.236 1.00 86.44 97 ALA A O 1
ATOM 731 N N . GLY A 1 98 ? -9.403 5.659 20.897 1.00 86.12 98 GLY A N 1
ATOM 732 C CA . GLY A 1 98 ? -7.988 5.610 21.279 1.00 86.12 98 GLY A CA 1
ATOM 733 C C . GLY A 1 98 ? -7.234 4.408 20.701 1.00 86.12 98 GLY A C 1
ATOM 734 O O . GLY A 1 98 ? -6.240 3.965 21.277 1.00 86.12 98 GLY A O 1
ATOM 735 N N . ASP A 1 99 ? -7.707 3.865 19.582 1.00 88.69 99 ASP A N 1
ATOM 736 C CA . ASP A 1 99 ? -7.142 2.704 18.899 1.00 88.69 99 ASP A CA 1
ATOM 737 C C . ASP A 1 99 ? -7.017 2.960 17.383 1.00 88.69 99 ASP A C 1
ATOM 739 O O . ASP A 1 99 ? -7.360 4.029 16.866 1.00 88.69 99 ASP A O 1
ATOM 743 N N . THR A 1 100 ? -6.448 2.003 16.659 1.00 89.81 100 THR A N 1
ATOM 744 C CA . THR A 1 100 ? -6.488 1.959 15.197 1.00 89.81 100 THR A CA 1
ATOM 745 C C . THR A 1 100 ? -7.325 0.776 14.748 1.00 89.81 100 THR A C 1
ATOM 747 O O . THR A 1 100 ? -7.464 -0.224 15.454 1.00 89.81 100 THR A O 1
ATOM 750 N N . TYR A 1 101 ? -7.892 0.863 13.554 1.00 90.06 101 TYR A N 1
ATOM 751 C CA . TYR A 1 101 ? -8.668 -0.223 12.978 1.00 90.06 101 TYR A CA 1
ATOM 752 C C . TYR A 1 101 ? -8.320 -0.428 11.513 1.00 90.06 101 TYR A C 1
ATOM 754 O O . TYR A 1 101 ? -7.930 0.501 10.798 1.00 90.06 101 TYR A O 1
ATOM 762 N N . VAL A 1 102 ? -8.456 -1.673 11.068 1.00 92.19 102 VAL A N 1
ATOM 763 C CA . VAL A 1 102 ? -8.272 -2.040 9.666 1.00 92.19 102 VAL A CA 1
ATOM 764 C C . VAL A 1 102 ? -9.415 -1.448 8.852 1.00 92.19 102 VAL A C 1
ATOM 766 O O . VAL A 1 102 ? -10.576 -1.789 9.053 1.00 92.19 102 VAL A O 1
ATOM 769 N N . TYR A 1 103 ? -9.072 -0.542 7.938 1.00 91.75 103 TYR A N 1
ATOM 770 C CA . TYR A 1 103 ? -10.047 0.144 7.095 1.00 91.75 103 TYR A CA 1
ATOM 771 C C . TYR A 1 103 ? -10.168 -0.519 5.723 1.00 91.75 103 TYR A C 1
ATOM 773 O O . TYR A 1 103 ? -11.262 -0.784 5.238 1.00 91.75 103 TYR A O 1
ATOM 781 N N . VAL A 1 104 ? -9.032 -0.835 5.100 1.00 93.50 104 VAL A N 1
ATOM 782 C CA . VAL A 1 104 ? -8.974 -1.470 3.777 1.00 93.50 104 VAL A CA 1
ATOM 783 C C . VAL A 1 104 ? -7.907 -2.557 3.785 1.00 93.50 104 VAL A C 1
ATOM 785 O O . VAL A 1 104 ? -6.833 -2.376 4.356 1.00 93.50 104 VAL A O 1
ATOM 788 N N . THR A 1 105 ? -8.179 -3.672 3.106 1.00 95.50 105 THR A N 1
ATOM 789 C CA . THR A 1 105 ? -7.230 -4.778 2.909 1.00 95.50 105 THR A CA 1
ATOM 790 C C . THR A 1 105 ? -7.231 -5.245 1.455 1.00 95.50 105 THR A C 1
ATOM 792 O O . THR A 1 105 ? -8.253 -5.159 0.778 1.00 95.50 105 THR A O 1
ATOM 795 N N . ASP A 1 106 ? -6.098 -5.769 0.989 1.00 96.50 106 ASP A N 1
ATOM 796 C CA . ASP A 1 106 ? -5.979 -6.544 -0.249 1.00 96.50 106 ASP A CA 1
ATOM 797 C C . ASP A 1 106 ? -5.100 -7.779 0.007 1.00 96.50 106 ASP A C 1
ATOM 799 O O . ASP A 1 106 ? -4.043 -7.687 0.636 1.00 96.50 106 ASP A O 1
ATOM 803 N N . GLY A 1 107 ? -5.551 -8.953 -0.442 1.00 95.94 107 GLY A N 1
ATOM 804 C CA . GLY A 1 107 ? -4.872 -10.242 -0.230 1.00 95.94 107 GLY A CA 1
ATOM 805 C C . GLY A 1 107 ? -5.127 -10.926 1.124 1.00 95.94 107 GLY A C 1
ATOM 806 O O . GLY A 1 107 ? -4.861 -12.118 1.258 1.00 95.94 107 GLY A O 1
ATOM 807 N N . ILE A 1 108 ? -5.685 -10.227 2.118 1.00 96.00 108 ILE A N 1
ATOM 808 C CA . ILE A 1 108 ? -6.030 -10.809 3.428 1.00 96.00 108 ILE A CA 1
ATOM 809 C C . ILE A 1 108 ? -7.362 -11.564 3.340 1.00 96.00 108 ILE A C 1
ATOM 811 O O . ILE A 1 108 ? -8.383 -11.005 2.941 1.00 96.00 108 ILE A O 1
ATOM 815 N N . THR A 1 109 ? -7.368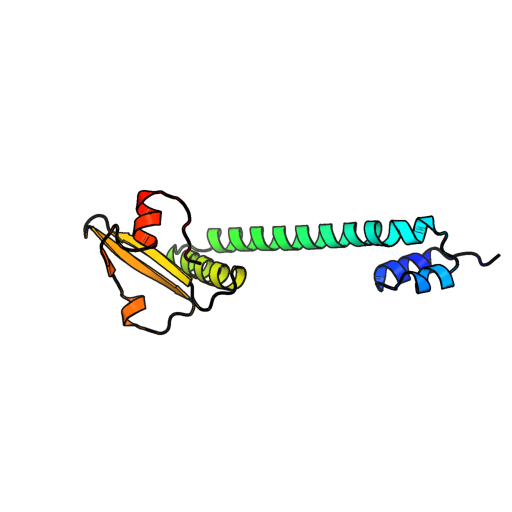 -12.833 3.754 1.00 93.75 109 THR A N 1
ATOM 816 C CA . THR A 1 109 ? -8.553 -13.713 3.703 1.00 93.75 109 THR A CA 1
ATOM 817 C C . THR A 1 109 ? -9.205 -13.956 5.064 1.00 93.75 109 THR A C 1
ATOM 819 O O . THR A 1 109 ? -10.316 -14.481 5.130 1.00 93.75 109 THR A O 1
ATOM 822 N N . THR A 1 110 ? -8.542 -13.581 6.158 1.00 94.06 110 THR A N 1
ATOM 823 C CA . THR A 1 110 ? -9.017 -13.819 7.523 1.00 94.06 110 THR A CA 1
ATOM 824 C C . THR A 1 110 ? -9.926 -12.692 8.002 1.00 94.06 110 THR A C 1
ATOM 826 O O . THR A 1 110 ? -9.515 -11.538 8.116 1.00 94.06 110 THR A O 1
ATOM 829 N N . GLU A 1 111 ? -11.165 -13.037 8.355 1.00 90.75 111 GLU A N 1
ATOM 830 C CA . GLU A 1 111 ? -12.148 -12.047 8.812 1.00 90.75 111 GLU A CA 1
ATOM 831 C C . GLU A 1 111 ? -11.714 -11.335 10.092 1.00 90.75 111 GLU A C 1
ATOM 833 O O . GLU A 1 111 ? -11.786 -10.115 10.170 1.00 90.75 111 GLU A O 1
ATOM 838 N N . ALA A 1 112 ? -11.162 -12.087 11.048 1.00 89.62 112 ALA A N 1
ATOM 839 C CA . ALA A 1 112 ? -10.668 -11.533 12.306 1.00 89.62 112 ALA A CA 1
ATOM 840 C C . ALA A 1 112 ? -9.617 -10.429 12.101 1.00 89.62 112 ALA A C 1
ATOM 842 O O . ALA A 1 112 ? -9.527 -9.516 12.916 1.00 89.62 112 ALA A O 1
ATOM 843 N N . PHE A 1 113 ? -8.835 -10.500 11.017 1.00 89.50 113 PHE A N 1
ATOM 844 C CA . PHE A 1 113 ? -7.890 -9.443 10.672 1.00 89.50 113 PHE A CA 1
ATOM 845 C C . PHE A 1 113 ? -8.599 -8.270 9.990 1.00 89.50 113 PHE A C 1
ATOM 847 O O . PHE A 1 113 ? -8.345 -7.124 10.342 1.00 89.50 113 PHE A O 1
ATOM 854 N N . ARG A 1 114 ? -9.521 -8.533 9.053 1.00 88.75 114 ARG A N 1
ATOM 855 C CA . ARG A 1 114 ? -10.278 -7.479 8.351 1.00 88.75 114 ARG A CA 1
ATOM 856 C C . ARG A 1 114 ? -11.091 -6.591 9.290 1.00 88.75 114 ARG A C 1
ATOM 858 O O . ARG A 1 114 ? -11.245 -5.413 9.001 1.00 88.75 114 ARG A O 1
ATOM 865 N N . THR A 1 115 ? -11.572 -7.136 10.404 1.00 88.25 115 THR A N 1
ATOM 866 C CA . THR A 1 115 ? -12.329 -6.397 11.427 1.00 88.25 115 THR A CA 1
ATOM 867 C C . THR A 1 115 ? -11.494 -6.077 12.671 1.00 88.25 115 THR A C 1
ATOM 869 O O . THR A 1 115 ? -12.049 -5.758 13.724 1.00 88.25 115 THR A O 1
ATOM 872 N N . GLY A 1 116 ? -10.171 -6.237 12.592 1.00 88.62 116 GLY A N 1
ATOM 873 C CA . GLY A 1 116 ? -9.266 -6.074 13.721 1.00 88.62 116 GLY A CA 1
ATOM 874 C C . GLY A 1 116 ? -9.128 -4.616 14.162 1.00 88.62 116 GLY A C 1
ATOM 875 O O . GLY A 1 116 ? -9.100 -3.699 13.337 1.00 88.62 116 GLY A O 1
ATOM 876 N N . ARG A 1 117 ? -8.996 -4.423 15.478 1.00 89.88 117 ARG A N 1
ATOM 877 C CA . ARG A 1 117 ? -8.604 -3.156 16.106 1.00 89.88 117 ARG A CA 1
ATOM 878 C C . ARG A 1 117 ? -7.328 -3.369 16.914 1.00 89.88 117 ARG A C 1
ATOM 880 O O . ARG A 1 117 ? -7.177 -4.419 17.543 1.00 89.88 117 ARG A O 1
ATOM 887 N N . LEU A 1 118 ? -6.414 -2.405 16.878 1.00 86.12 118 LEU A N 1
ATOM 888 C CA . LEU A 1 118 ? -5.124 -2.454 17.560 1.00 86.12 118 LEU A CA 1
ATOM 889 C C . LEU A 1 118 ? -4.969 -1.245 18.479 1.00 86.12 118 LEU A C 1
ATOM 891 O O . LEU A 1 118 ? -5.261 -0.118 18.095 1.00 86.12 118 LEU A O 1
ATOM 895 N N . ALA A 1 119 ? -4.475 -1.472 19.695 1.00 82.56 119 ALA A N 1
ATOM 896 C CA . ALA A 1 119 ? -4.142 -0.378 20.598 1.00 82.56 119 ALA A CA 1
ATOM 897 C C . ALA A 1 119 ? -3.031 0.499 19.996 1.00 82.56 119 ALA A C 1
ATOM 899 O O . ALA A 1 119 ? -2.053 -0.018 19.448 1.00 82.56 119 ALA A O 1
ATOM 900 N N . VAL A 1 120 ? -3.158 1.821 20.141 1.00 75.31 120 VAL A N 1
ATOM 901 C CA . VAL A 1 120 ? -2.138 2.770 19.671 1.00 75.31 120 VAL A CA 1
ATOM 902 C C . VAL A 1 120 ? -0.783 2.472 20.325 1.00 75.31 120 VAL A C 1
ATOM 904 O O . VAL A 1 120 ? -0.702 2.160 21.513 1.00 75.31 120 VAL A O 1
ATOM 907 N N . GLY A 1 121 ? 0.294 2.599 19.545 1.00 74.12 121 GLY A N 1
ATOM 908 C CA . GLY A 1 121 ? 1.669 2.564 20.059 1.00 74.12 121 GLY A CA 1
ATOM 909 C C . GLY A 1 121 ? 2.262 1.167 20.250 1.00 74.12 121 GLY A C 1
ATOM 910 O O . GLY A 1 121 ? 3.328 1.039 20.845 1.00 74.12 121 GLY A O 1
ATOM 911 N N . THR A 1 122 ? 1.612 0.116 19.748 1.00 74.31 122 THR A N 1
ATOM 912 C CA . THR A 1 122 ? 2.171 -1.245 19.764 1.00 74.31 122 THR A CA 1
ATOM 913 C C . THR A 1 122 ? 2.645 -1.638 18.367 1.00 74.31 122 THR A C 1
ATOM 915 O O . THR A 1 122 ? 2.012 -1.278 17.385 1.00 74.31 122 THR A O 1
ATOM 918 N N . GLY A 1 123 ? 3.745 -2.390 18.268 1.00 83.88 123 GLY A N 1
ATOM 919 C CA . GLY A 1 123 ? 4.213 -2.943 16.993 1.00 83.88 123 GLY A CA 1
ATOM 920 C C . GLY A 1 123 ? 4.820 -1.918 16.026 1.00 83.88 123 GLY A C 1
ATOM 921 O O . GLY A 1 123 ? 5.205 -0.813 16.407 1.00 83.88 123 GLY A O 1
ATOM 922 N N . LEU A 1 124 ? 4.953 -2.326 14.761 1.00 87.38 124 LEU A N 1
ATOM 923 C CA . LEU A 1 124 ? 5.511 -1.496 13.685 1.00 87.38 124 LEU A CA 1
ATOM 924 C C . LEU A 1 124 ? 4.598 -0.309 13.358 1.00 87.38 124 LEU A C 1
ATOM 926 O O . LEU A 1 124 ? 5.077 0.802 13.169 1.00 87.38 124 LEU A O 1
ATOM 930 N N . ASP A 1 125 ? 3.287 -0.521 13.337 1.00 84.88 125 ASP A N 1
ATOM 931 C CA . ASP A 1 125 ? 2.284 0.519 13.115 1.00 84.88 125 ASP A CA 1
ATOM 932 C C . ASP A 1 125 ? 2.308 1.586 14.216 1.00 84.88 125 ASP A C 1
ATOM 934 O O . ASP A 1 125 ? 2.269 2.778 13.906 1.00 84.88 125 ASP A O 1
ATOM 938 N N . GLY A 1 126 ? 2.486 1.185 15.480 1.00 85.69 126 GLY A N 1
ATOM 939 C CA . GLY A 1 126 ? 2.721 2.114 16.585 1.00 85.69 126 GLY A CA 1
ATOM 940 C C . GLY A 1 126 ? 3.975 2.972 16.392 1.00 85.69 126 GLY A C 1
ATOM 941 O O . GLY A 1 126 ? 3.928 4.185 16.596 1.00 85.69 126 GLY A O 1
ATOM 942 N N . LEU A 1 127 ? 5.072 2.369 15.926 1.00 88.81 127 LEU A N 1
ATOM 943 C CA . LEU A 1 127 ? 6.318 3.090 15.654 1.00 88.81 127 LEU A CA 1
ATOM 944 C C . LEU A 1 127 ? 6.165 4.103 14.508 1.00 88.81 127 LEU A C 1
ATOM 946 O O . LEU A 1 127 ? 6.678 5.219 14.606 1.00 88.81 127 LEU A O 1
ATOM 950 N N . VAL A 1 128 ? 5.445 3.754 13.435 1.00 89.31 128 VAL A N 1
ATOM 951 C CA . VAL A 1 128 ? 5.133 4.708 12.352 1.00 89.31 128 VAL A CA 1
ATOM 952 C C . VAL A 1 128 ? 4.268 5.850 12.877 1.00 89.31 128 VAL A C 1
ATOM 954 O O . VAL A 1 128 ? 4.524 7.003 12.536 1.00 89.31 128 VAL A O 1
ATOM 957 N N . ALA A 1 129 ? 3.267 5.551 13.710 1.00 84.75 129 ALA A N 1
ATOM 958 C CA . ALA A 1 129 ? 2.378 6.563 14.273 1.00 84.75 129 ALA A CA 1
ATOM 959 C C . ALA A 1 129 ? 3.126 7.570 15.165 1.00 84.75 129 ALA A C 1
ATOM 961 O O . ALA A 1 129 ? 2.827 8.761 15.118 1.00 84.75 129 ALA A O 1
ATOM 962 N N . GLU A 1 130 ? 4.115 7.112 15.939 1.00 85.94 130 GLU A N 1
ATOM 963 C CA . GLU A 1 130 ? 4.938 7.973 16.797 1.00 85.94 130 GLU A CA 1
ATOM 964 C C . GLU A 1 130 ? 5.963 8.795 16.000 1.00 85.94 130 GLU A C 1
ATOM 966 O O . GLU A 1 130 ? 6.136 9.990 16.238 1.00 85.94 130 GLU A O 1
ATOM 971 N N . THR A 1 131 ? 6.655 8.164 15.050 1.00 90.06 131 THR A N 1
ATOM 972 C CA . THR A 1 131 ? 7.811 8.775 14.368 1.00 90.06 131 THR A CA 1
ATOM 973 C C . THR A 1 131 ? 7.451 9.521 13.087 1.00 90.06 131 THR A C 1
ATOM 975 O O . THR A 1 131 ? 8.255 10.315 12.598 1.00 90.06 131 THR A O 1
ATOM 978 N N . ALA A 1 132 ? 6.273 9.252 12.516 1.00 88.44 132 ALA A N 1
ATOM 979 C CA . ALA A 1 132 ? 5.879 9.664 11.170 1.00 88.44 132 ALA A CA 1
ATOM 980 C C . ALA A 1 132 ? 6.891 9.246 10.080 1.00 88.44 132 ALA A C 1
ATOM 982 O O . ALA A 1 132 ? 7.010 9.900 9.040 1.00 88.44 132 ALA A O 1
ATOM 983 N N . GLN A 1 133 ? 7.628 8.154 10.308 1.00 92.38 133 GLN A N 1
ATOM 984 C CA . GLN A 1 133 ? 8.617 7.613 9.380 1.00 92.38 133 GLN A CA 1
ATOM 985 C C . GLN A 1 133 ? 8.280 6.170 8.980 1.00 92.38 133 GLN A C 1
ATOM 987 O O . GLN A 1 133 ? 7.746 5.418 9.794 1.00 92.38 133 GLN A O 1
ATOM 992 N N . PRO A 1 134 ? 8.606 5.745 7.743 1.00 91.31 134 PRO A N 1
ATOM 993 C CA . PRO A 1 134 ? 8.466 4.348 7.346 1.00 91.31 134 PRO A CA 1
ATOM 994 C C . PRO A 1 134 ? 9.353 3.425 8.190 1.00 91.31 134 PRO A C 1
ATOM 996 O O . PRO A 1 134 ? 10.526 3.724 8.417 1.00 91.31 134 PRO A O 1
ATOM 999 N N . CYS A 1 135 ? 8.829 2.263 8.575 1.00 90.56 135 CYS A N 1
ATOM 1000 C CA . CYS A 1 135 ? 9.576 1.219 9.275 1.00 90.56 135 CYS A CA 1
ATOM 1001 C C . CYS A 1 135 ? 9.467 -0.130 8.550 1.00 90.56 135 CYS A C 1
ATOM 1003 O O . CYS A 1 135 ? 8.492 -0.394 7.848 1.00 90.56 135 CYS A O 1
ATOM 1005 N N . HIS A 1 136 ? 10.452 -1.001 8.751 1.00 91.06 136 HIS A N 1
ATOM 1006 C CA . HIS A 1 136 ? 10.446 -2.378 8.259 1.00 91.06 136 HIS A CA 1
ATOM 1007 C C . HIS A 1 136 ? 11.191 -3.282 9.246 1.00 91.06 136 HIS A C 1
ATOM 1009 O O . HIS A 1 136 ? 12.030 -2.806 10.013 1.00 91.06 136 HIS A O 1
ATOM 1015 N N . THR A 1 137 ? 10.906 -4.580 9.207 1.00 87.00 137 THR A N 1
ATOM 1016 C CA . THR A 1 137 ? 11.742 -5.616 9.826 1.00 87.00 137 THR A CA 1
ATOM 1017 C C . THR A 1 137 ? 12.539 -6.345 8.741 1.00 87.00 137 THR A C 1
ATOM 1019 O O . THR A 1 137 ? 12.026 -6.442 7.623 1.00 87.00 137 THR A O 1
ATOM 1022 N N . PRO A 1 138 ? 13.766 -6.820 9.036 1.00 75.56 138 PRO A N 1
ATOM 1023 C CA . PRO A 1 138 ? 14.577 -7.598 8.096 1.00 75.56 138 PRO A CA 1
ATOM 1024 C C . PRO A 1 138 ? 13.907 -8.892 7.626 1.00 75.56 138 PRO A C 1
ATOM 1026 O O . PRO A 1 138 ? 13.087 -9.446 8.396 1.00 75.56 138 PRO A O 1
#

pLDDT: mean 83.97, std 9.75, range [46.41, 97.0]

Sequence (138 aa):
MTTTHPGSLLRLLREEADAAAFHTVGAEPEHVEDAPAIRALPAAHRRRGAALAGLYETAGDLASLRDVEDVLRVIVRRARTLVGTDVAYLLLSDAEAGDTYVYVTDGITTEAFRTGRLAVGTGLDGLVAETAQPCHTP

Secondary structure (DSSP, 8-state):
-----HHHHHHHHHTT--HHHHHHTT--HHHHHHHHHHHHHHHHHHHHHHHHHHHHHHHHHHHH-S-HHHHHHHHHHHHHHHHT-S-EEEEEEETTTTEEEEEEEES---HHHHT-EEETT-HHHHHHHHH-S-----